Protein AF-A0A7C7VLJ1-F1 (afdb_monomer_lite)

Structure (mmCIF, N/CA/C/O backbone):
data_AF-A0A7C7VLJ1-F1
#
_entry.id   AF-A0A7C7VLJ1-F1
#
loop_
_atom_site.group_PDB
_atom_site.id
_atom_site.type_symbol
_atom_site.label_atom_id
_atom_site.label_alt_id
_atom_site.label_comp_id
_atom_site.label_asym_id
_atom_site.label_entity_id
_atom_site.label_seq_id
_atom_site.pdbx_PDB_ins_code
_atom_site.Cartn_x
_atom_site.Cartn_y
_atom_site.Cartn_z
_atom_site.occupancy
_atom_site.B_iso_or_equiv
_atom_site.auth_seq_id
_atom_site.auth_comp_id
_atom_site.auth_asym_id
_atom_site.auth_atom_id
_atom_site.pdbx_PDB_model_num
ATOM 1 N N . MET A 1 1 ? 21.211 24.727 -6.858 1.00 41.69 1 MET A N 1
ATOM 2 C CA . MET A 1 1 ? 19.783 24.327 -6.861 1.00 41.69 1 MET A CA 1
ATOM 3 C C . MET A 1 1 ? 19.122 24.573 -8.223 1.00 41.69 1 MET A C 1
ATOM 5 O O . MET A 1 1 ? 18.268 23.792 -8.615 1.00 41.69 1 MET A O 1
ATOM 9 N N . GLU A 1 2 ? 19.572 25.568 -8.998 1.00 33.62 2 GLU A N 1
ATOM 10 C CA . GLU A 1 2 ? 19.070 25.845 -10.360 1.00 33.62 2 GLU A CA 1
ATOM 11 C C . GLU A 1 2 ? 19.390 24.748 -11.393 1.00 33.62 2 GLU A C 1
ATOM 13 O O . GLU A 1 2 ? 18.595 24.489 -12.294 1.00 33.62 2 GLU A O 1
ATOM 18 N N . THR A 1 3 ? 20.499 24.024 -11.225 1.00 45.28 3 THR A N 1
ATOM 19 C CA . THR A 1 3 ? 20.935 22.960 -12.147 1.00 45.28 3 THR A CA 1
ATOM 20 C C . THR A 1 3 ? 20.012 21.737 -12.160 1.00 45.28 3 THR A C 1
ATOM 22 O O . THR A 1 3 ? 19.962 21.022 -13.150 1.00 45.28 3 THR A O 1
ATOM 25 N N . PHE A 1 4 ? 19.254 21.490 -11.085 1.00 41.91 4 PHE A N 1
ATOM 26 C CA . PHE A 1 4 ? 18.314 20.362 -11.017 1.00 41.91 4 PHE A CA 1
ATOM 27 C C . PHE A 1 4 ? 16.993 20.672 -11.742 1.00 41.91 4 PHE A C 1
ATOM 29 O O . PHE A 1 4 ? 16.343 19.782 -12.287 1.00 41.91 4 PHE A O 1
ATOM 36 N N . LEU A 1 5 ? 16.610 21.954 -11.797 1.00 43.00 5 LEU A N 1
ATOM 37 C CA . LEU A 1 5 ? 15.400 22.418 -12.480 1.00 43.00 5 LEU A CA 1
ATOM 38 C C . LEU A 1 5 ? 15.600 22.567 -13.995 1.00 43.00 5 LEU A C 1
ATOM 40 O O . LEU A 1 5 ? 14.628 22.466 -14.743 1.00 43.00 5 LEU A O 1
ATOM 44 N N . SER A 1 6 ? 16.840 22.741 -14.471 1.00 41.25 6 SER A N 1
ATOM 45 C CA . SER A 1 6 ? 17.138 22.796 -15.910 1.00 41.25 6 SER A CA 1
ATOM 46 C C . SER A 1 6 ? 17.029 21.432 -16.606 1.00 41.25 6 SER A C 1
ATOM 48 O O . SER A 1 6 ? 16.740 21.384 -17.801 1.00 41.25 6 SER A O 1
ATOM 50 N N . ILE A 1 7 ? 17.149 20.322 -15.864 1.00 48.00 7 ILE A N 1
ATOM 51 C CA . ILE A 1 7 ? 17.022 18.954 -16.398 1.00 48.00 7 ILE A CA 1
ATOM 52 C C . ILE A 1 7 ? 15.577 18.655 -16.833 1.00 48.00 7 ILE A C 1
ATOM 54 O O . ILE A 1 7 ? 15.366 17.977 -17.835 1.00 48.00 7 ILE A O 1
ATOM 58 N N . LYS A 1 8 ? 14.568 19.246 -16.175 1.00 47.78 8 LYS A N 1
ATOM 59 C CA . LYS A 1 8 ? 13.147 19.054 -16.533 1.00 47.78 8 LYS A CA 1
ATOM 60 C C . LYS A 1 8 ? 12.780 19.555 -17.937 1.00 47.78 8 LYS A C 1
ATOM 62 O O . LYS A 1 8 ? 11.769 19.123 -18.482 1.00 47.78 8 LYS A O 1
ATOM 67 N N . LYS A 1 9 ? 13.569 20.461 -18.530 1.00 44.12 9 LYS A N 1
ATOM 68 C CA . LYS A 1 9 ? 13.315 21.027 -19.870 1.00 44.12 9 LYS A CA 1
ATOM 69 C C . LYS A 1 9 ? 14.081 20.331 -20.997 1.00 44.12 9 LYS A C 1
ATOM 71 O O . LYS A 1 9 ? 13.794 20.588 -22.168 1.00 44.12 9 LYS A O 1
ATOM 76 N N . VAL A 1 10 ? 15.021 19.440 -20.683 1.00 48.09 10 VAL A N 1
ATOM 77 C CA . VAL A 1 10 ? 15.773 18.691 -21.694 1.00 48.09 10 VAL A CA 1
ATOM 78 C C . VAL A 1 10 ? 14.951 17.473 -22.104 1.00 48.09 10 VAL A C 1
ATOM 80 O O . VAL A 1 10 ? 15.049 16.405 -21.517 1.00 48.09 10 VAL A O 1
ATOM 83 N N . ARG A 1 11 ? 14.079 17.698 -23.094 1.00 45.56 11 ARG A N 1
ATOM 84 C CA . ARG A 1 11 ? 13.480 16.717 -24.014 1.00 45.56 11 ARG A CA 1
ATOM 85 C C . ARG A 1 11 ? 13.568 15.255 -23.550 1.00 45.56 11 ARG A C 1
ATOM 87 O O . ARG A 1 11 ? 14.519 14.538 -23.862 1.00 45.56 11 ARG A O 1
ATOM 94 N N . ILE A 1 12 ? 12.468 14.800 -22.957 1.00 49.94 12 ILE A N 1
ATOM 95 C CA . ILE A 1 12 ? 12.148 13.397 -22.639 1.00 49.94 12 ILE A CA 1
ATOM 96 C C . ILE A 1 12 ? 12.271 12.472 -23.880 1.00 49.94 12 ILE A C 1
ATOM 98 O O . ILE A 1 12 ? 12.413 11.263 -23.744 1.00 49.94 12 ILE A O 1
ATOM 102 N N . ASN A 1 13 ? 12.337 13.030 -25.095 1.00 46.62 13 ASN A N 1
ATOM 103 C CA . ASN A 1 13 ? 12.449 12.287 -26.357 1.00 46.62 13 ASN A CA 1
ATOM 104 C C . ASN A 1 13 ? 13.890 11.955 -26.807 1.00 46.62 13 ASN A C 1
ATOM 106 O O . ASN A 1 13 ? 14.066 11.459 -27.916 1.00 46.62 13 ASN A O 1
ATOM 110 N N . THR A 1 14 ? 14.919 12.240 -26.001 1.00 47.06 14 THR A N 1
ATOM 111 C CA . THR A 1 14 ? 16.340 12.072 -26.399 1.00 47.06 14 THR A CA 1
ATOM 112 C C . THR A 1 14 ? 17.180 11.261 -25.416 1.00 47.06 14 THR A C 1
ATOM 114 O O . THR A 1 14 ? 18.405 11.287 -25.480 1.00 47.06 14 THR A O 1
ATOM 117 N N . PHE A 1 15 ? 16.550 10.533 -24.499 1.00 47.44 15 PHE A N 1
ATOM 118 C CA . PHE A 1 15 ? 17.284 9.635 -23.616 1.00 47.44 15 PHE A CA 1
ATOM 119 C C . PHE A 1 15 ? 17.466 8.268 -24.291 1.00 47.44 15 PHE A C 1
ATOM 121 O O . PHE A 1 15 ? 16.488 7.724 -24.813 1.00 47.44 15 PHE A O 1
ATOM 128 N N . PRO A 1 16 ? 18.686 7.695 -24.300 1.00 58.69 16 PRO A N 1
ATOM 129 C CA . PRO A 1 16 ? 18.899 6.311 -24.711 1.00 58.69 16 PRO A CA 1
ATOM 130 C C . PRO A 1 16 ? 17.903 5.389 -23.995 1.00 58.69 16 PRO A C 1
ATOM 132 O O . PRO A 1 16 ? 17.582 5.616 -22.826 1.00 58.69 16 PRO A O 1
ATOM 135 N N . LYS A 1 17 ? 17.411 4.345 -24.676 1.00 60.59 17 LYS A N 1
ATOM 136 C CA . LYS A 1 17 ? 16.424 3.382 -24.137 1.00 60.59 17 LYS A CA 1
ATOM 137 C C . LYS A 1 17 ? 16.824 2.841 -22.749 1.00 60.59 17 LYS A C 1
ATOM 139 O O . LYS A 1 17 ? 15.969 2.608 -21.891 1.00 60.59 17 LYS A O 1
ATOM 144 N N . ASP A 1 18 ? 18.127 2.742 -22.510 1.00 64.94 18 ASP A N 1
ATOM 145 C CA . ASP A 1 18 ? 18.731 2.300 -21.254 1.00 64.94 18 ASP A CA 1
ATOM 146 C C . ASP A 1 18 ? 18.503 3.289 -20.100 1.00 64.94 18 ASP A C 1
ATOM 148 O O . ASP A 1 18 ? 18.215 2.876 -18.979 1.00 64.94 18 ASP A O 1
ATOM 152 N N . THR A 1 19 ? 18.531 4.601 -20.359 1.00 72.00 19 THR A N 1
ATOM 153 C CA . THR A 1 19 ? 18.293 5.627 -19.332 1.00 72.00 19 THR A CA 1
ATOM 154 C C . THR A 1 19 ? 16.834 5.653 -18.883 1.00 72.00 19 THR A C 1
ATOM 156 O O . THR A 1 19 ? 16.571 5.760 -17.689 1.00 72.00 19 THR A O 1
ATOM 159 N N . ARG A 1 20 ? 15.871 5.496 -19.804 1.00 71.12 20 ARG A N 1
ATOM 160 C CA . ARG A 1 20 ? 14.442 5.408 -19.445 1.00 71.12 20 ARG A CA 1
ATOM 161 C C . ARG A 1 20 ? 14.156 4.170 -18.594 1.00 71.12 20 ARG A C 1
ATOM 163 O O . ARG A 1 20 ? 13.438 4.254 -17.605 1.00 71.12 20 ARG A O 1
ATOM 170 N N . THR A 1 21 ? 14.767 3.043 -18.952 1.00 74.88 21 THR A N 1
ATOM 171 C CA . THR A 1 21 ? 14.663 1.796 -18.182 1.00 74.88 21 THR A CA 1
ATOM 172 C C . THR A 1 21 ? 15.232 1.962 -16.772 1.00 74.88 21 THR A C 1
ATOM 174 O O . THR A 1 21 ? 14.637 1.474 -15.813 1.00 74.88 21 THR A O 1
ATOM 177 N N . TYR A 1 22 ? 16.355 2.672 -16.639 1.00 78.81 22 TYR A N 1
ATOM 178 C CA . TYR A 1 22 ? 16.972 2.963 -15.348 1.00 78.81 22 TYR A CA 1
ATOM 179 C C . TYR A 1 22 ? 16.113 3.896 -14.481 1.00 78.81 22 TYR A C 1
ATOM 181 O O . TYR A 1 22 ? 15.928 3.619 -13.301 1.00 78.81 22 TYR A O 1
ATOM 189 N N . ILE A 1 23 ? 15.531 4.951 -15.064 1.00 82.94 23 ILE A N 1
ATOM 190 C CA . ILE A 1 23 ? 14.620 5.868 -14.355 1.00 82.94 23 ILE A CA 1
ATOM 191 C C . ILE A 1 23 ? 13.433 5.103 -13.762 1.00 82.94 23 ILE A C 1
ATOM 193 O O . ILE A 1 23 ? 13.172 5.235 -12.571 1.00 82.94 23 ILE A O 1
ATOM 197 N N . VAL A 1 24 ? 12.775 4.252 -14.555 1.00 83.38 24 VAL A N 1
ATOM 198 C CA . VAL A 1 24 ? 11.626 3.463 -14.079 1.00 83.38 24 VAL A CA 1
ATOM 199 C C . VAL A 1 24 ? 12.018 2.481 -12.975 1.00 83.38 24 VAL A C 1
ATOM 201 O O . VAL A 1 24 ? 11.248 2.260 -12.047 1.00 83.38 24 VAL A O 1
ATOM 204 N N . GLU A 1 25 ? 13.230 1.922 -13.008 1.00 83.50 25 GLU A N 1
ATOM 205 C CA . GLU A 1 25 ? 13.725 1.109 -11.892 1.00 83.50 25 GLU A CA 1
ATOM 206 C C . GLU A 1 25 ? 13.965 1.933 -10.624 1.00 83.50 25 GLU A C 1
ATOM 208 O O . GLU A 1 25 ? 13.593 1.497 -9.537 1.00 83.50 25 GLU A O 1
ATOM 213 N N . CYS A 1 26 ? 14.532 3.135 -10.733 1.00 88.06 26 CYS A N 1
ATOM 214 C CA . CYS A 1 26 ? 14.671 4.033 -9.586 1.00 88.06 26 CYS A CA 1
ATOM 215 C C . CYS A 1 26 ? 13.307 4.432 -9.003 1.00 88.06 26 CYS A C 1
ATOM 217 O O . CYS A 1 26 ? 13.141 4.432 -7.783 1.00 88.06 26 CYS A O 1
ATOM 219 N N . GLU A 1 27 ? 12.330 4.736 -9.860 1.00 87.62 27 GLU A N 1
ATOM 220 C CA . GLU A 1 27 ? 10.952 5.031 -9.457 1.00 87.62 27 GLU A CA 1
ATOM 221 C C . GLU A 1 27 ? 10.318 3.830 -8.749 1.00 87.62 27 GLU A C 1
ATOM 223 O O . GLU A 1 27 ? 9.745 4.002 -7.674 1.00 87.62 27 GLU A O 1
ATOM 228 N N . ARG A 1 28 ? 10.514 2.614 -9.276 1.00 87.81 28 ARG A N 1
ATOM 229 C CA . ARG A 1 28 ? 10.081 1.362 -8.642 1.00 87.81 28 ARG A CA 1
ATOM 230 C C . ARG A 1 28 ? 10.651 1.216 -7.234 1.00 87.81 28 ARG A C 1
ATOM 232 O O . ARG A 1 28 ? 9.896 1.020 -6.289 1.00 87.81 28 ARG A O 1
ATOM 239 N N . TYR A 1 29 ? 11.967 1.360 -7.067 1.00 88.81 29 TYR A N 1
ATOM 240 C CA . TYR A 1 29 ? 12.594 1.269 -5.744 1.00 88.81 29 TYR A CA 1
ATOM 241 C C . TYR A 1 29 ? 12.071 2.335 -4.774 1.00 88.81 29 TYR A C 1
ATOM 243 O O . TYR A 1 29 ? 11.834 2.036 -3.604 1.00 88.81 29 TYR A O 1
ATOM 251 N N . SER A 1 30 ? 11.861 3.565 -5.251 1.00 91.31 30 SER A N 1
ATOM 252 C CA . SER A 1 30 ? 11.311 4.645 -4.430 1.00 91.31 30 SER A CA 1
ATOM 253 C C . SER A 1 30 ? 9.867 4.368 -4.003 1.00 91.31 30 SER A C 1
ATOM 255 O O . SER A 1 30 ? 9.520 4.612 -2.847 1.00 91.31 30 SER A O 1
ATOM 257 N N . ALA A 1 31 ? 9.031 3.868 -4.914 1.00 92.31 31 ALA A N 1
ATOM 258 C CA . ALA A 1 31 ? 7.644 3.506 -4.640 1.00 92.31 31 ALA A CA 1
ATOM 259 C C . ALA A 1 31 ? 7.565 2.338 -3.650 1.00 92.31 31 ALA A C 1
ATOM 261 O O . ALA A 1 31 ? 6.905 2.460 -2.623 1.00 92.31 31 ALA A O 1
ATOM 262 N N . THR A 1 32 ? 8.352 1.280 -3.874 1.00 91.94 32 THR A N 1
ATOM 263 C CA . THR A 1 32 ? 8.445 0.138 -2.954 1.00 91.94 32 THR A CA 1
ATOM 264 C C . THR A 1 32 ? 8.857 0.584 -1.547 1.00 91.94 32 THR A C 1
ATOM 266 O O . THR A 1 32 ? 8.249 0.173 -0.563 1.00 91.94 32 THR A O 1
ATOM 269 N N . LEU A 1 33 ? 9.855 1.468 -1.414 1.00 94.25 33 LEU A N 1
ATOM 270 C CA . LEU A 1 33 ? 10.241 1.997 -0.103 1.00 94.25 33 LEU A CA 1
ATOM 271 C C . LEU A 1 33 ? 9.091 2.767 0.565 1.00 94.25 33 LEU A C 1
ATOM 273 O O . LEU A 1 33 ? 8.861 2.605 1.763 1.00 94.25 33 LEU A O 1
ATOM 277 N N . LYS A 1 34 ? 8.363 3.591 -0.198 1.00 95.06 34 LYS A N 1
ATOM 278 C CA . LYS A 1 34 ? 7.220 4.351 0.320 1.00 95.06 34 LYS A CA 1
ATOM 279 C C . LYS A 1 34 ? 6.087 3.424 0.783 1.00 95.06 34 LYS A C 1
ATOM 281 O O . LYS A 1 34 ? 5.539 3.648 1.858 1.00 95.06 34 LYS A O 1
ATOM 286 N N . GLU A 1 35 ? 5.795 2.362 0.037 1.00 95.12 35 GLU A N 1
ATOM 287 C CA . GLU A 1 35 ? 4.820 1.328 0.420 1.00 95.12 35 GLU A CA 1
ATOM 288 C C . GLU A 1 35 ? 5.190 0.643 1.739 1.00 95.12 35 GLU A C 1
ATOM 290 O O . GLU A 1 35 ? 4.333 0.467 2.608 1.00 95.12 35 GLU A O 1
ATOM 295 N N . TYR A 1 36 ? 6.469 0.301 1.936 1.00 94.50 36 TYR A N 1
ATOM 296 C CA . TYR A 1 36 ? 6.932 -0.264 3.206 1.00 94.50 36 TYR A CA 1
ATOM 297 C C . TYR A 1 36 ? 6.723 0.706 4.371 1.00 94.50 36 TYR A C 1
ATOM 299 O O . TYR A 1 36 ? 6.241 0.290 5.424 1.00 94.50 36 TYR A O 1
ATOM 307 N N . LEU A 1 37 ? 7.045 1.991 4.194 1.00 97.25 37 LEU A N 1
ATOM 308 C CA . LEU A 1 37 ? 6.844 3.005 5.235 1.00 97.25 37 LEU A CA 1
ATOM 309 C C . LEU A 1 37 ? 5.364 3.147 5.614 1.00 97.25 37 LEU A C 1
ATOM 311 O O . LEU A 1 37 ? 5.042 3.142 6.799 1.00 97.25 37 LEU A O 1
ATOM 315 N N . LEU A 1 38 ? 4.473 3.196 4.623 1.00 96.88 38 LEU A N 1
ATOM 316 C CA . LEU A 1 38 ? 3.025 3.256 4.843 1.00 96.88 38 LEU A CA 1
ATOM 317 C C . LEU A 1 38 ? 2.492 1.987 5.521 1.00 96.88 38 LEU A C 1
ATOM 319 O O . LEU A 1 38 ? 1.645 2.060 6.409 1.00 96.88 38 LEU A O 1
ATOM 323 N N . THR A 1 39 ? 3.035 0.820 5.169 1.00 95.56 39 THR A N 1
ATOM 324 C CA . THR A 1 39 ? 2.689 -0.448 5.8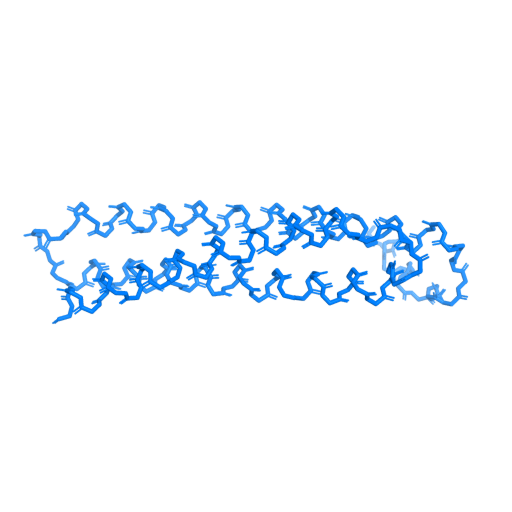2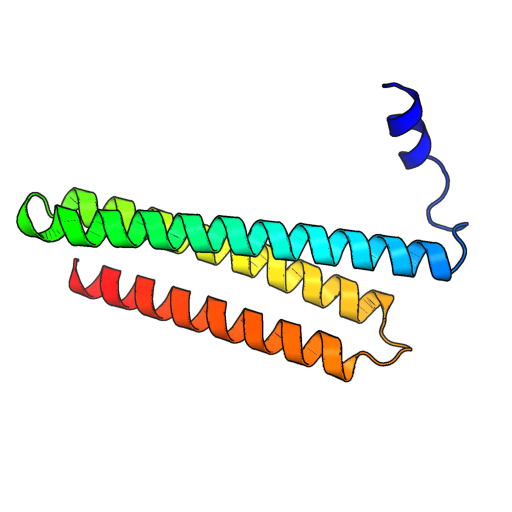8 1.00 95.56 39 THR A CA 1
ATOM 325 C C . THR A 1 39 ? 3.117 -0.444 7.298 1.00 95.56 39 THR A C 1
ATOM 327 O O . THR A 1 39 ? 2.346 -0.853 8.166 1.00 95.56 39 THR A O 1
ATOM 330 N N . PHE A 1 40 ? 4.320 0.049 7.611 1.00 96.00 40 PHE A N 1
ATOM 331 C CA . PHE A 1 40 ? 4.770 0.197 8.997 1.00 96.00 40 PHE A CA 1
ATOM 332 C C . PHE A 1 40 ? 3.918 1.194 9.780 1.00 96.00 40 PHE A C 1
ATOM 334 O O . PHE A 1 40 ? 3.565 0.917 10.926 1.00 96.00 40 PHE A O 1
ATOM 341 N N . GLU A 1 41 ? 3.547 2.318 9.167 1.00 95.75 41 GLU A N 1
ATOM 342 C CA . GLU A 1 41 ? 2.627 3.273 9.777 1.00 95.75 41 GLU A CA 1
ATOM 343 C C . GLU A 1 41 ? 1.279 2.613 10.088 1.00 95.75 41 GLU A C 1
ATOM 345 O O . GLU A 1 41 ? 0.786 2.721 11.211 1.00 95.75 41 GLU A O 1
ATOM 350 N N . ALA A 1 42 ? 0.711 1.860 9.143 1.00 95.69 42 ALA A N 1
ATOM 351 C CA . ALA A 1 42 ? -0.541 1.145 9.355 1.00 95.69 42 ALA A CA 1
ATOM 352 C C . ALA A 1 42 ? -0.455 0.141 10.515 1.00 95.69 42 ALA A C 1
ATOM 354 O O . ALA A 1 42 ? -1.364 0.092 11.347 1.00 95.69 42 ALA A O 1
ATOM 355 N N . LEU A 1 43 ? 0.644 -0.614 10.618 1.00 93.94 43 LEU A N 1
ATOM 356 C CA . LEU A 1 43 ? 0.893 -1.536 11.731 1.00 93.94 43 LEU A CA 1
ATOM 357 C C . LEU A 1 43 ? 0.992 -0.804 13.073 1.00 93.94 43 LEU A C 1
ATOM 359 O O . LEU A 1 43 ? 0.391 -1.237 14.056 1.00 93.94 43 LEU A O 1
ATOM 363 N N . GLU A 1 44 ? 1.701 0.323 13.118 1.00 94.69 44 GLU A N 1
ATOM 364 C CA . GLU A 1 44 ? 1.806 1.151 14.320 1.00 94.69 44 GLU A CA 1
ATOM 365 C C . GLU A 1 44 ? 0.425 1.674 14.746 1.00 94.69 44 GLU A C 1
ATOM 367 O O . GLU A 1 44 ? 0.052 1.601 15.921 1.00 94.69 44 GLU A O 1
ATOM 372 N N . LYS A 1 45 ? -0.378 2.182 13.801 1.00 93.25 45 LYS A N 1
ATOM 373 C CA . LYS A 1 45 ? -1.737 2.663 14.094 1.00 93.25 45 LYS A CA 1
ATOM 374 C C . LYS A 1 45 ? -2.653 1.523 14.532 1.00 93.25 45 LYS A C 1
ATOM 376 O O . LYS A 1 45 ? -3.438 1.705 15.460 1.00 93.25 45 LYS A O 1
ATOM 381 N N . TYR A 1 46 ? -2.528 0.348 13.927 1.00 92.12 46 TYR A N 1
ATOM 382 C CA . TYR A 1 46 ? -3.282 -0.833 14.328 1.00 92.12 46 TYR A CA 1
ATOM 383 C C . TYR A 1 46 ? -2.933 -1.288 15.753 1.00 92.12 46 TYR A C 1
ATOM 385 O O . TYR A 1 46 ? -3.839 -1.472 16.565 1.00 92.12 46 TYR A O 1
ATOM 393 N N . GLY A 1 47 ? -1.645 -1.378 16.102 1.00 88.81 47 GLY A N 1
ATOM 394 C CA . GLY A 1 47 ? -1.207 -1.701 17.467 1.00 88.81 47 GLY A CA 1
ATOM 395 C C . GLY A 1 47 ? -1.754 -0.704 18.495 1.00 88.81 47 GLY A C 1
ATOM 396 O O . GLY A 1 47 ? -2.369 -1.091 19.487 1.00 88.81 47 GLY A O 1
ATOM 397 N N . ASN A 1 48 ? -1.676 0.592 18.179 1.00 87.50 48 ASN A N 1
ATOM 398 C CA . ASN A 1 48 ? -2.289 1.656 18.980 1.00 87.50 48 ASN A CA 1
ATOM 399 C C . ASN A 1 48 ? -3.813 1.505 19.146 1.00 87.50 48 ASN A C 1
ATOM 401 O O . ASN A 1 48 ? -4.371 1.968 20.144 1.00 87.50 48 ASN A O 1
ATOM 405 N N . ALA A 1 49 ? -4.510 0.943 18.154 1.00 87.31 49 ALA A N 1
ATOM 406 C CA . ALA A 1 49 ? -5.944 0.683 18.239 1.00 87.31 49 ALA A CA 1
ATOM 407 C C . ALA A 1 49 ? -6.251 -0.474 19.199 1.00 87.31 49 ALA A C 1
ATOM 409 O O . ALA A 1 49 ? -7.212 -0.382 19.962 1.00 87.31 49 ALA A O 1
ATOM 410 N N . GLN A 1 50 ? -5.426 -1.525 19.187 1.00 86.38 50 GLN A N 1
ATOM 411 C CA . GLN A 1 50 ? -5.582 -2.684 20.065 1.00 86.38 50 GLN A CA 1
ATOM 412 C C . GLN A 1 50 ? -5.366 -2.321 21.540 1.00 86.38 50 GLN A C 1
ATOM 414 O O . GLN A 1 50 ? -6.189 -2.675 22.378 1.00 86.38 50 GLN A O 1
ATOM 419 N N . GLU A 1 51 ? -4.329 -1.543 21.860 1.00 84.81 51 GLU A N 1
ATOM 420 C CA . GLU A 1 51 ? -4.025 -1.137 23.245 1.00 84.81 51 GLU A CA 1
ATOM 421 C C . GLU A 1 51 ? -5.122 -0.272 23.886 1.00 84.81 51 GLU A C 1
ATOM 423 O O . GLU A 1 51 ? -5.298 -0.266 25.103 1.00 84.81 51 GLU A O 1
ATOM 428 N N . LYS A 1 52 ? -5.868 0.484 23.074 1.00 76.69 52 LYS A N 1
ATOM 429 C CA . LYS A 1 52 ? -6.867 1.456 23.548 1.00 76.69 52 LYS A CA 1
ATOM 430 C C . LYS A 1 52 ? -8.292 0.904 23.553 1.00 76.69 52 LYS A C 1
ATOM 432 O O . LYS A 1 52 ? -9.209 1.628 23.938 1.00 76.69 52 LYS A O 1
ATOM 437 N N . GLN A 1 53 ? -8.481 -0.355 23.145 1.00 70.88 53 GLN A N 1
ATOM 438 C CA . GLN A 1 53 ? -9.798 -0.956 22.923 1.00 70.88 53 GLN A CA 1
ATOM 439 C C . GLN A 1 53 ? -10.657 -1.034 24.196 1.00 70.88 53 GLN A C 1
ATOM 441 O O . GLN A 1 53 ? -11.875 -0.891 24.113 1.00 70.88 53 GLN A O 1
ATOM 446 N N . GLU A 1 54 ? -10.038 -1.195 25.368 1.00 67.19 54 GLU A N 1
ATOM 447 C CA . GLU A 1 54 ? -10.7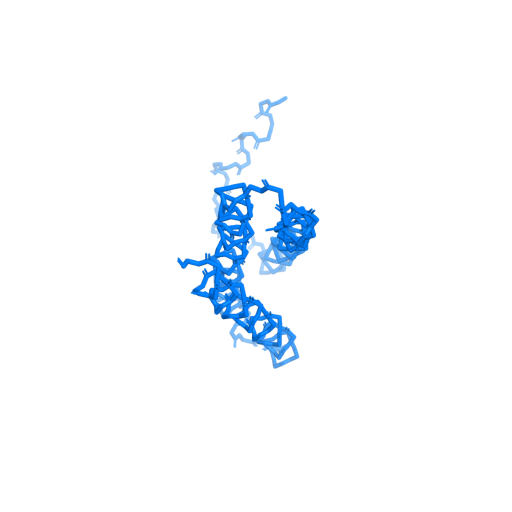47 -1.322 26.652 1.00 67.19 54 GLU A CA 1
ATOM 448 C C . GLU A 1 54 ? -11.012 0.018 27.360 1.00 67.19 54 GLU A C 1
ATOM 450 O O . GLU A 1 54 ? -11.792 0.072 28.307 1.00 67.19 54 GLU A O 1
ATOM 455 N N . ILE A 1 55 ? -10.382 1.109 26.908 1.00 68.81 55 ILE A N 1
ATOM 456 C CA . ILE A 1 55 ? -10.376 2.393 27.629 1.00 68.81 55 ILE A CA 1
ATOM 457 C C . ILE A 1 55 ? -11.404 3.370 27.046 1.00 68.81 55 ILE A C 1
ATOM 459 O O . ILE A 1 55 ? -12.072 4.090 27.785 1.00 68.81 55 ILE A O 1
ATOM 463 N N . ASP A 1 56 ? -11.510 3.436 25.718 1.00 73.81 56 ASP A N 1
ATOM 464 C CA . ASP A 1 56 ? -12.288 4.457 25.011 1.00 73.81 56 ASP A CA 1
ATOM 465 C C . ASP A 1 56 ? -12.551 3.980 23.583 1.00 73.81 56 ASP A C 1
ATOM 467 O O . ASP A 1 56 ? -11.602 3.841 22.820 1.00 73.81 56 ASP A O 1
ATOM 471 N N . LYS A 1 57 ? -13.809 3.732 23.201 1.00 71.19 57 LYS A N 1
ATOM 472 C CA . LYS A 1 57 ? -14.152 3.182 21.875 1.00 71.19 57 LYS A CA 1
ATOM 473 C C . LYS A 1 57 ? -13.841 4.126 20.707 1.00 71.19 57 LYS A C 1
ATOM 475 O O . LYS A 1 57 ? -13.666 3.662 19.581 1.00 71.19 57 LYS A O 1
ATOM 480 N N . GLU A 1 58 ? -13.737 5.432 20.942 1.00 78.38 58 GLU A N 1
ATOM 481 C CA . GLU A 1 58 ? -13.570 6.420 19.869 1.00 78.38 58 GLU A CA 1
ATOM 482 C C . GLU A 1 58 ? -12.117 6.469 19.352 1.00 78.38 58 GLU A C 1
ATOM 484 O O . GLU A 1 58 ? -11.852 6.663 18.160 1.00 78.38 58 GLU A O 1
ATOM 489 N N . LYS A 1 59 ? -11.146 6.208 20.236 1.00 82.50 59 LYS A N 1
ATOM 490 C CA . LYS A 1 59 ? -9.709 6.218 19.909 1.00 82.50 59 LYS A CA 1
ATOM 491 C C . LYS A 1 59 ? -9.263 5.057 19.003 1.00 82.50 59 LYS A C 1
ATOM 493 O O . LYS A 1 59 ? -8.561 5.340 18.030 1.00 82.50 59 LYS A O 1
ATOM 498 N N . PRO A 1 60 ? -9.651 3.790 19.245 1.00 86.12 60 PRO A N 1
ATOM 499 C CA . PRO A 1 60 ? -9.413 2.673 18.337 1.00 86.12 60 PRO A CA 1
ATOM 500 C C . PRO A 1 60 ? -9.963 2.938 16.944 1.00 86.12 60 PRO A C 1
ATOM 502 O O . PRO A 1 60 ? -9.280 2.664 15.963 1.00 86.12 60 PRO A O 1
ATOM 505 N N . LEU A 1 61 ? -11.153 3.535 16.846 1.00 89.75 61 LEU A N 1
ATOM 506 C CA . LEU A 1 61 ? -11.786 3.817 15.562 1.00 89.75 61 LEU A CA 1
ATOM 507 C C . LEU A 1 61 ? -10.985 4.837 14.743 1.00 89.75 61 LEU A C 1
ATOM 509 O O . LEU A 1 61 ? -10.754 4.638 13.549 1.00 89.75 61 LEU A O 1
ATOM 513 N N . LYS A 1 62 ? -10.496 5.902 15.391 1.00 91.50 62 LYS A N 1
ATOM 514 C CA . LYS A 1 62 ? -9.597 6.876 14.760 1.00 91.50 62 LYS A CA 1
ATOM 515 C C . LYS A 1 62 ? -8.290 6.226 14.302 1.00 91.50 62 LYS A C 1
ATOM 517 O O . LYS A 1 62 ? -7.865 6.463 13.175 1.00 91.50 62 LYS A O 1
ATOM 522 N N . SER A 1 63 ? -7.671 5.405 15.146 1.00 92.56 63 SER A N 1
ATOM 523 C CA . SER A 1 63 ? -6.434 4.698 14.802 1.00 92.56 63 SER A CA 1
ATOM 524 C C . SER A 1 63 ? -6.629 3.724 13.634 1.00 92.56 63 SER A C 1
ATOM 526 O O . SER A 1 63 ? -5.817 3.711 12.714 1.00 92.56 63 SER A O 1
ATOM 528 N N . LEU A 1 64 ? -7.735 2.974 13.608 1.00 93.50 64 LEU A N 1
ATOM 529 C CA . LEU A 1 64 ? -8.082 2.086 12.494 1.00 93.50 64 LEU A CA 1
ATOM 530 C C . LEU A 1 64 ? -8.320 2.860 11.195 1.00 93.50 64 LEU A C 1
ATOM 532 O O . LEU A 1 64 ? -7.860 2.427 10.146 1.00 93.50 64 LEU A O 1
ATOM 536 N N . ASN A 1 65 ? -8.978 4.022 11.249 1.00 94.94 65 ASN A N 1
ATOM 537 C CA . ASN A 1 65 ? -9.145 4.876 10.069 1.00 94.94 65 ASN A CA 1
ATOM 538 C C . ASN A 1 65 ? -7.803 5.343 9.497 1.00 94.94 65 ASN A C 1
ATOM 540 O O . ASN A 1 65 ? -7.635 5.345 8.282 1.00 94.94 65 ASN A O 1
ATOM 544 N N . LEU A 1 66 ? -6.850 5.715 10.357 1.00 95.88 66 LEU A N 1
ATOM 545 C CA . LEU A 1 66 ? -5.508 6.104 9.919 1.00 95.88 66 LEU A CA 1
ATOM 546 C C . LEU A 1 66 ? -4.739 4.917 9.324 1.00 95.88 66 LEU A C 1
ATOM 548 O O . LEU A 1 66 ? -4.082 5.081 8.302 1.00 95.88 66 LEU A O 1
ATOM 552 N N . ALA A 1 67 ? -4.861 3.724 9.916 1.00 96.31 67 ALA A N 1
ATOM 553 C CA . ALA A 1 67 ? -4.260 2.509 9.364 1.00 96.31 67 ALA A CA 1
ATOM 554 C C . ALA A 1 67 ? -4.821 2.175 7.972 1.00 96.31 67 ALA A C 1
ATOM 556 O O . ALA A 1 67 ? -4.061 1.898 7.051 1.00 96.31 67 ALA A O 1
ATOM 557 N N . ILE A 1 68 ? -6.148 2.243 7.816 1.00 97.44 68 ILE A N 1
ATOM 558 C CA . ILE A 1 68 ? -6.841 2.026 6.538 1.00 97.44 68 ILE A CA 1
ATOM 559 C C . ILE A 1 68 ? -6.350 3.026 5.491 1.00 97.44 68 ILE A C 1
ATOM 561 O O . ILE A 1 68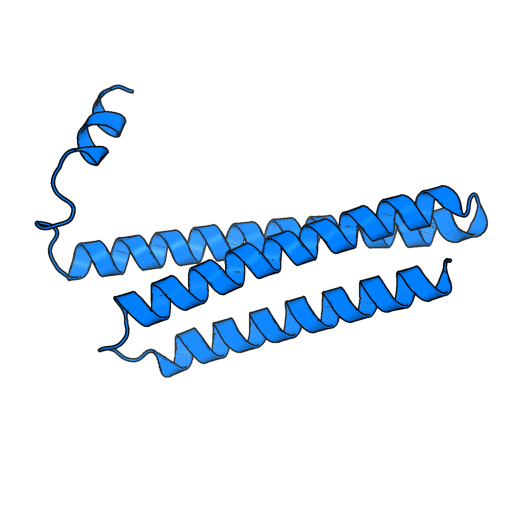 ? -5.965 2.611 4.404 1.00 97.44 68 ILE A O 1
ATOM 565 N N . PHE A 1 69 ? -6.305 4.314 5.839 1.00 97.88 69 PHE A N 1
ATOM 566 C CA . PHE A 1 69 ? -5.856 5.366 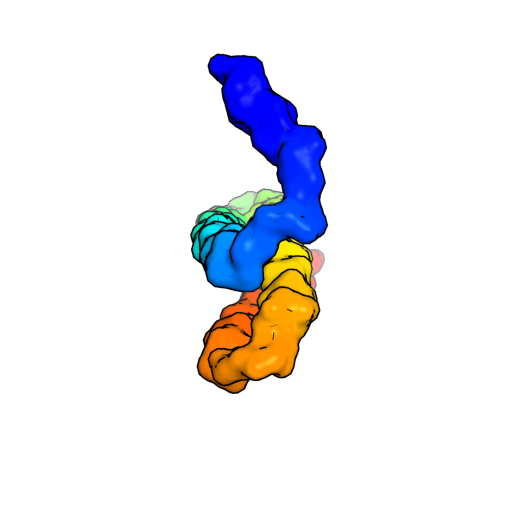4.929 1.00 97.88 69 PHE A CA 1
ATOM 567 C C . PHE A 1 69 ? -4.418 5.138 4.440 1.00 97.88 69 PHE A C 1
ATOM 569 O O . PHE A 1 69 ? -4.152 5.267 3.250 1.00 97.88 69 PHE A O 1
ATOM 576 N N . ALA A 1 70 ? -3.503 4.741 5.330 1.00 97.69 70 ALA A N 1
ATOM 577 C CA . ALA A 1 70 ? -2.119 4.458 4.952 1.00 97.69 70 ALA A CA 1
ATOM 578 C C . ALA A 1 70 ? -2.008 3.283 3.959 1.00 97.69 70 ALA A C 1
ATOM 580 O O . ALA A 1 70 ? -1.223 3.347 3.014 1.00 97.69 70 ALA A O 1
ATOM 581 N N . ILE A 1 71 ? -2.812 2.226 4.132 1.00 98.12 71 ILE A N 1
ATOM 582 C CA . ILE A 1 71 ? -2.832 1.093 3.191 1.00 98.12 71 ILE A CA 1
ATOM 583 C C . ILE A 1 71 ? -3.508 1.458 1.864 1.00 98.12 71 ILE A C 1
ATOM 585 O O . ILE A 1 71 ? -3.056 1.000 0.817 1.00 98.12 71 ILE A O 1
ATOM 589 N N . GLU A 1 72 ? -4.546 2.296 1.879 1.00 98.12 72 GLU A N 1
ATOM 590 C CA . GLU A 1 72 ? -5.156 2.830 0.652 1.00 98.12 72 GLU A CA 1
ATOM 591 C C . GLU A 1 72 ? -4.145 3.674 -0.141 1.00 98.12 72 GLU A C 1
ATOM 593 O O . GLU A 1 72 ? -3.973 3.444 -1.336 1.00 98.12 72 GLU A O 1
ATOM 598 N N . GLU A 1 73 ? -3.376 4.548 0.520 1.00 97.88 73 GLU A N 1
ATOM 599 C CA . GLU A 1 73 ? -2.300 5.297 -0.145 1.00 97.88 73 GLU A CA 1
ATOM 600 C C . GLU A 1 73 ? -1.211 4.362 -0.704 1.00 97.88 73 GLU A C 1
ATOM 602 O O . GLU A 1 73 ? -0.711 4.578 -1.811 1.00 97.88 73 GLU A O 1
ATOM 607 N N . ALA A 1 74 ? -0.846 3.305 0.031 1.00 97.38 74 ALA A N 1
ATOM 608 C CA . ALA A 1 74 ? 0.133 2.324 -0.436 1.00 97.38 74 ALA A CA 1
ATOM 609 C C . ALA A 1 74 ? -0.351 1.596 -1.699 1.00 97.38 74 ALA A C 1
ATOM 611 O O . ALA A 1 74 ? 0.433 1.403 -2.626 1.00 97.38 74 ALA A O 1
ATOM 612 N N . LEU A 1 75 ? -1.637 1.235 -1.761 1.00 97.25 75 LEU A N 1
ATOM 613 C CA . LEU A 1 75 ? -2.244 0.620 -2.942 1.00 97.25 75 LEU A CA 1
ATOM 614 C C . LEU A 1 75 ? -2.229 1.557 -4.150 1.00 97.25 75 LEU A C 1
ATOM 616 O O . LEU A 1 75 ? -1.820 1.127 -5.225 1.00 97.25 75 LEU A O 1
ATOM 620 N N . ASP A 1 76 ? -2.591 2.829 -3.978 1.00 97.06 76 ASP A N 1
ATOM 621 C CA . ASP A 1 76 ? -2.588 3.806 -5.074 1.00 97.06 76 ASP A CA 1
ATOM 622 C C . ASP A 1 76 ? -1.181 3.985 -5.677 1.00 97.06 76 ASP A C 1
ATOM 624 O O . ASP A 1 76 ? -1.001 4.034 -6.899 1.00 97.06 76 ASP A O 1
ATOM 628 N N . ILE A 1 77 ? -0.154 4.047 -4.820 1.00 95.56 77 ILE A N 1
ATOM 629 C CA . ILE A 1 77 ? 1.254 4.096 -5.247 1.00 95.56 77 ILE A CA 1
ATOM 630 C C . ILE A 1 77 ? 1.627 2.823 -6.009 1.00 95.56 77 ILE A C 1
ATOM 632 O O . ILE A 1 77 ? 2.247 2.904 -7.075 1.00 95.56 77 ILE A O 1
ATOM 636 N N . HIS A 1 78 ? 1.231 1.667 -5.479 1.00 95.12 78 HIS A N 1
ATOM 637 C CA . HIS A 1 78 ? 1.562 0.368 -6.043 1.00 95.12 78 HIS A CA 1
ATOM 638 C C . HIS A 1 78 ? 0.946 0.167 -7.429 1.00 95.12 78 HIS A C 1
ATOM 640 O O . HIS A 1 78 ? 1.631 -0.251 -8.365 1.00 95.12 78 HIS A O 1
ATOM 646 N N . GLU A 1 79 ? -0.329 0.516 -7.597 1.00 94.00 79 GLU A N 1
ATOM 647 C CA . GLU A 1 79 ? -1.030 0.400 -8.877 1.00 94.00 79 GLU A CA 1
ATOM 648 C C . GLU A 1 79 ? -0.430 1.342 -9.930 1.00 94.00 79 GLU A C 1
ATOM 650 O O . GLU A 1 79 ? -0.185 0.928 -11.064 1.00 94.00 79 GLU A O 1
ATOM 655 N N . SER A 1 80 ? -0.077 2.571 -9.542 1.00 92.69 80 SER A N 1
ATOM 656 C CA . SER A 1 80 ? 0.637 3.510 -10.417 1.00 92.69 80 SER A CA 1
ATOM 657 C C . SER A 1 80 ? 2.007 2.971 -10.862 1.00 92.69 80 SER A C 1
ATOM 659 O O . SER A 1 80 ? 2.374 3.051 -12.038 1.00 92.69 80 SER A O 1
ATOM 661 N N . MET A 1 81 ? 2.755 2.351 -9.943 1.00 91.75 81 MET A N 1
ATOM 662 C CA . MET A 1 81 ? 4.039 1.716 -10.248 1.00 91.75 81 MET A CA 1
ATOM 663 C C . MET A 1 81 ? 3.883 0.523 -11.204 1.00 91.75 81 MET A C 1
ATOM 665 O O . MET A 1 81 ? 4.672 0.400 -12.144 1.00 91.75 81 MET A O 1
ATOM 669 N N . MET A 1 82 ? 2.882 -0.340 -10.994 1.00 90.44 82 MET A N 1
ATOM 670 C CA . MET A 1 82 ? 2.601 -1.471 -11.887 1.00 90.44 82 MET A CA 1
ATOM 671 C C . MET A 1 82 ? 2.316 -0.994 -13.316 1.00 90.44 82 MET A C 1
ATOM 673 O O . MET A 1 82 ? 2.940 -1.496 -14.251 1.00 90.44 82 MET A O 1
ATOM 677 N N . LEU A 1 83 ? 1.467 0.027 -13.480 1.00 88.50 83 LEU A N 1
ATOM 678 C CA . LEU A 1 83 ? 1.146 0.608 -14.789 1.00 88.50 83 LEU A CA 1
ATOM 679 C C . LEU A 1 83 ? 2.396 1.152 -15.501 1.00 88.50 83 LEU A C 1
ATOM 681 O O . LEU A 1 83 ? 2.641 0.833 -16.664 1.00 88.50 83 LEU A O 1
ATOM 685 N N . ASN A 1 84 ? 3.245 1.909 -14.799 1.00 85.94 84 ASN A N 1
ATOM 686 C CA . ASN A 1 84 ? 4.471 2.471 -15.380 1.00 85.94 84 ASN A CA 1
ATOM 687 C C . ASN A 1 84 ? 5.460 1.376 -15.842 1.00 85.94 84 ASN A C 1
ATOM 689 O O . ASN A 1 84 ? 6.122 1.496 -16.883 1.00 85.94 84 ASN A O 1
ATOM 693 N N . ILE A 1 85 ? 5.548 0.275 -15.088 1.00 83.69 85 ILE A N 1
ATOM 694 C CA . ILE A 1 85 ? 6.379 -0.884 -15.440 1.00 83.69 85 ILE A CA 1
ATOM 695 C C . ILE A 1 85 ? 5.817 -1.611 -16.661 1.00 83.69 85 ILE A C 1
ATOM 697 O O . ILE A 1 85 ? 6.591 -1.927 -17.569 1.00 83.69 85 ILE A O 1
ATOM 701 N N . GLU A 1 86 ? 4.507 -1.851 -16.716 1.00 83.62 86 GLU A N 1
ATOM 702 C CA . GLU A 1 86 ? 3.849 -2.460 -17.876 1.00 83.62 86 GLU A CA 1
ATOM 703 C C . GLU A 1 86 ? 4.091 -1.639 -19.151 1.00 83.62 86 GLU A C 1
ATOM 705 O O . GLU A 1 86 ? 4.541 -2.186 -20.162 1.00 83.62 86 GLU A O 1
ATOM 710 N N . GLU A 1 87 ? 3.898 -0.318 -19.093 1.00 82.56 87 GLU A N 1
ATOM 711 C CA . GLU A 1 87 ? 4.093 0.584 -20.234 1.00 82.56 87 GLU A CA 1
ATOM 712 C C . GLU A 1 87 ? 5.551 0.634 -20.708 1.00 82.56 87 GLU A C 1
ATOM 714 O O . GLU A 1 87 ? 5.831 0.598 -21.911 1.00 82.56 87 GLU A O 1
ATOM 719 N N . THR A 1 88 ? 6.504 0.706 -19.775 1.00 75.62 88 THR A N 1
ATOM 720 C CA . THR A 1 88 ? 7.916 0.922 -20.117 1.00 75.62 88 THR A CA 1
ATOM 721 C C . THR A 1 88 ? 8.653 -0.376 -20.448 1.00 75.62 88 THR A C 1
ATOM 723 O O . THR A 1 88 ? 9.609 -0.361 -21.232 1.00 75.62 88 THR A O 1
ATOM 726 N N . LYS A 1 89 ? 8.234 -1.510 -19.873 1.00 71.56 89 LYS A N 1
ATOM 727 C CA . LYS A 1 89 ? 8.947 -2.791 -19.986 1.00 71.56 89 LYS A CA 1
ATOM 728 C C . LYS A 1 89 ? 8.213 -3.863 -20.781 1.00 71.56 89 LYS A C 1
ATOM 730 O O . LYS A 1 89 ? 8.786 -4.942 -20.907 1.00 71.56 89 LYS A O 1
ATOM 735 N N . SER A 1 90 ? 7.057 -3.555 -21.383 1.00 65.31 90 SER A N 1
ATOM 736 C CA . SER A 1 90 ? 6.239 -4.426 -22.264 1.00 65.31 90 SER A CA 1
ATOM 737 C C . SER A 1 90 ? 7.025 -5.357 -23.207 1.00 65.31 90 SER A C 1
ATOM 739 O O . SER A 1 90 ? 6.580 -6.463 -23.504 1.00 65.31 90 SER A O 1
ATOM 741 N N . HIS A 1 91 ? 8.213 -4.944 -23.656 1.00 61.25 91 HIS A N 1
ATOM 742 C CA . HIS A 1 91 ? 9.058 -5.680 -24.602 1.00 61.25 91 HIS A CA 1
ATOM 743 C C . HIS A 1 91 ? 10.155 -6.580 -23.985 1.00 61.25 91 HIS A C 1
ATOM 745 O O . HIS A 1 91 ? 10.909 -7.192 -24.742 1.00 61.25 91 HIS A O 1
ATOM 751 N N . TYR A 1 92 ? 10.295 -6.658 -22.655 1.00 62.19 92 TYR A N 1
ATOM 752 C CA . TYR A 1 92 ? 11.335 -7.443 -21.961 1.00 62.19 92 TYR A CA 1
ATOM 753 C C . TYR A 1 92 ? 10.738 -8.473 -20.987 1.00 62.19 92 TYR A C 1
ATOM 755 O O . TYR A 1 92 ? 9.525 -8.597 -20.873 1.00 62.19 92 TYR A O 1
ATOM 763 N N . LEU A 1 93 ? 11.590 -9.249 -20.296 1.00 58.75 93 LEU A N 1
ATOM 764 C CA . LEU A 1 93 ? 11.217 -10.249 -19.280 1.00 58.75 93 LEU A CA 1
ATOM 765 C C . LEU A 1 93 ? 10.539 -9.606 -18.044 1.00 58.75 93 LEU A C 1
ATOM 767 O O . LEU A 1 93 ? 11.096 -9.538 -16.955 1.00 58.75 93 LEU A O 1
ATOM 771 N N . ILE A 1 94 ? 9.296 -9.173 -18.234 1.00 65.19 94 ILE A N 1
ATOM 772 C CA . ILE A 1 94 ? 8.301 -8.733 -17.252 1.00 65.19 94 ILE A CA 1
ATOM 773 C C . I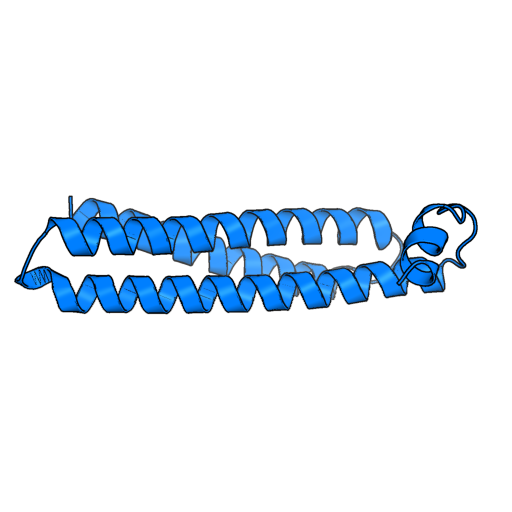LE A 1 94 ? 7.842 -9.824 -16.259 1.00 65.19 94 ILE A C 1
ATOM 775 O O . ILE A 1 94 ? 7.508 -9.458 -15.130 1.00 65.19 94 ILE A O 1
ATOM 779 N N . PRO A 1 95 ? 7.815 -11.141 -16.588 1.00 73.19 95 PRO A N 1
ATOM 780 C CA . PRO A 1 95 ? 7.065 -12.101 -15.778 1.00 73.19 95 PRO A CA 1
ATOM 781 C C . PRO A 1 95 ? 7.473 -12.186 -14.308 1.00 73.19 95 PRO A C 1
ATOM 783 O O . PRO A 1 95 ? 6.607 -12.380 -13.467 1.00 73.19 95 PRO A O 1
ATOM 786 N N . GLN A 1 96 ? 8.763 -12.058 -13.976 1.00 78.31 96 GLN A N 1
ATOM 787 C CA . GLN A 1 96 ? 9.191 -12.119 -12.574 1.00 78.31 96 GLN A CA 1
ATOM 788 C C . GLN A 1 96 ? 8.797 -10.852 -11.813 1.00 78.31 96 GLN A C 1
ATOM 790 O O . GLN A 1 96 ? 8.168 -10.954 -10.768 1.00 78.31 96 GLN A O 1
ATOM 795 N N . ALA A 1 97 ? 9.097 -9.672 -12.363 1.00 78.25 97 ALA A N 1
ATOM 796 C CA . ALA A 1 97 ? 8.775 -8.405 -11.712 1.00 78.25 97 ALA A CA 1
ATOM 797 C C . ALA A 1 97 ? 7.264 -8.254 -11.486 1.00 78.25 97 ALA A C 1
ATOM 799 O O . ALA A 1 97 ? 6.847 -7.887 -10.395 1.00 78.25 97 ALA A O 1
ATOM 800 N N . MET A 1 98 ? 6.433 -8.613 -12.469 1.00 82.69 98 MET A N 1
ATOM 801 C CA . MET A 1 98 ? 4.978 -8.538 -12.303 1.00 82.69 98 MET A CA 1
ATOM 802 C C . MET A 1 98 ? 4.430 -9.572 -11.331 1.00 82.69 98 MET A C 1
ATOM 804 O O . MET A 1 98 ? 3.450 -9.277 -10.655 1.00 82.69 98 MET A O 1
ATOM 808 N N . ARG A 1 99 ? 5.050 -10.753 -11.211 1.00 86.56 99 ARG A N 1
ATOM 809 C CA . ARG A 1 99 ? 4.690 -11.705 -10.149 1.00 86.56 99 ARG A CA 1
ATOM 810 C C . ARG A 1 99 ? 4.945 -11.112 -8.769 1.00 86.56 99 ARG A C 1
ATOM 812 O O . ARG A 1 99 ? 4.053 -11.165 -7.929 1.00 86.56 99 ARG A O 1
ATOM 819 N N . ASP A 1 100 ? 6.123 -10.530 -8.559 1.00 86.44 100 ASP A N 1
ATOM 820 C CA . ASP A 1 100 ? 6.500 -9.951 -7.266 1.00 86.44 100 ASP A CA 1
ATOM 821 C C . ASP A 1 100 ? 5.586 -8.767 -6.903 1.00 86.44 100 ASP A C 1
ATOM 823 O O . ASP A 1 100 ? 5.107 -8.668 -5.774 1.00 86.44 100 ASP A O 1
ATOM 827 N N . LEU A 1 101 ? 5.266 -7.914 -7.882 1.00 89.31 101 LEU A N 1
ATOM 828 C CA . LEU A 1 101 ? 4.312 -6.814 -7.713 1.00 89.31 101 LEU A CA 1
ATOM 829 C C . LEU A 1 101 ? 2.898 -7.326 -7.423 1.00 89.31 101 LEU A C 1
ATOM 831 O O . LEU A 1 101 ? 2.277 -6.910 -6.454 1.00 89.31 101 LEU A O 1
ATOM 835 N N . THR A 1 102 ? 2.414 -8.311 -8.181 1.00 91.19 102 THR A N 1
ATOM 836 C CA . THR A 1 102 ? 1.092 -8.914 -7.938 1.00 91.19 102 THR A CA 1
ATOM 837 C C . THR A 1 102 ? 0.989 -9.480 -6.523 1.00 91.19 102 THR A C 1
ATOM 839 O O . THR A 1 102 ? -0.022 -9.279 -5.855 1.00 91.19 102 THR A O 1
ATOM 842 N N . PHE A 1 103 ? 2.045 -10.133 -6.032 1.00 92.44 103 PHE A N 1
ATOM 843 C CA . PHE A 1 103 ? 2.085 -10.648 -4.666 1.00 92.44 103 PHE A CA 1
ATOM 844 C C . PHE A 1 103 ? 1.990 -9.528 -3.618 1.00 92.44 103 PHE A C 1
ATOM 846 O O . PHE A 1 103 ? 1.208 -9.635 -2.672 1.00 92.44 103 PHE A O 1
ATOM 853 N N . MET A 1 104 ? 2.739 -8.436 -3.796 1.00 92.75 104 MET A N 1
ATOM 854 C CA . MET A 1 104 ? 2.663 -7.273 -2.904 1.00 92.75 104 MET A CA 1
ATOM 855 C C . MET A 1 104 ? 1.283 -6.611 -2.943 1.00 92.75 104 MET A C 1
ATOM 857 O O . MET A 1 104 ? 0.727 -6.292 -1.891 1.00 92.75 104 MET A O 1
ATOM 861 N N . ARG A 1 105 ? 0.679 -6.487 -4.129 1.00 95.50 105 ARG A N 1
ATOM 862 C CA . ARG A 1 105 ? -0.693 -5.998 -4.283 1.00 95.50 105 ARG A CA 1
ATOM 863 C C . ARG A 1 105 ? -1.691 -6.865 -3.519 1.00 95.50 105 ARG A C 1
ATOM 865 O O . ARG A 1 105 ? -2.515 -6.337 -2.778 1.00 95.50 105 ARG A O 1
ATOM 872 N N . GLU A 1 106 ? -1.621 -8.188 -3.667 1.00 96.31 106 GLU A N 1
ATOM 873 C CA . GLU A 1 106 ? -2.489 -9.111 -2.925 1.00 96.31 106 GLU A CA 1
ATOM 874 C C . GLU A 1 106 ? -2.322 -8.971 -1.410 1.00 96.31 106 GLU A C 1
ATOM 876 O O . GLU A 1 106 ? -3.312 -9.000 -0.679 1.00 96.31 106 GLU A O 1
ATOM 881 N N . PHE A 1 107 ? -1.085 -8.812 -0.936 1.00 95.31 107 PHE A N 1
ATOM 882 C CA . PHE A 1 107 ? -0.807 -8.563 0.474 1.00 95.31 107 PHE A CA 1
ATOM 883 C C . PHE A 1 107 ? -1.500 -7.283 0.967 1.00 95.31 107 PHE A C 1
ATOM 885 O O . PHE A 1 107 ? -2.220 -7.335 1.965 1.00 95.31 107 PHE A O 1
ATOM 892 N N . LEU A 1 108 ? -1.336 -6.164 0.254 1.00 96.69 108 LEU A N 1
ATOM 893 C CA . LEU A 1 108 ? -1.931 -4.877 0.625 1.00 96.69 108 LEU A CA 1
ATOM 894 C C . LEU A 1 108 ? -3.466 -4.933 0.629 1.00 96.69 108 LEU A C 1
ATOM 896 O O . LEU A 1 108 ? -4.093 -4.455 1.574 1.00 96.69 108 LEU A O 1
ATOM 900 N N . VAL A 1 109 ? -4.076 -5.575 -0.374 1.00 97.75 109 VAL A N 1
ATOM 901 C CA . VAL A 1 109 ? -5.536 -5.768 -0.440 1.00 97.75 109 VAL A CA 1
ATOM 902 C C . VAL A 1 109 ? -6.036 -6.578 0.756 1.00 97.75 109 VAL A C 1
ATOM 904 O O . VAL A 1 109 ? -6.962 -6.152 1.443 1.00 97.75 109 VAL A O 1
ATOM 907 N N . ARG A 1 110 ? -5.399 -7.716 1.065 1.00 97.06 110 ARG A N 1
ATOM 908 C CA . ARG A 1 110 ? -5.803 -8.550 2.210 1.00 97.06 110 ARG A CA 1
ATOM 909 C C . ARG A 1 110 ? -5.656 -7.809 3.536 1.00 97.06 110 ARG A C 1
ATOM 911 O O . ARG A 1 110 ? -6.513 -7.949 4.405 1.00 97.06 110 ARG A O 1
ATOM 918 N N . LEU A 1 111 ? -4.587 -7.030 3.698 1.00 95.62 111 LEU A N 1
ATOM 919 C CA . LEU A 1 111 ? -4.381 -6.216 4.894 1.00 95.62 111 LEU A CA 1
ATOM 920 C C . LEU A 1 111 ? -5.470 -5.142 5.030 1.00 95.62 111 LEU A C 1
ATOM 922 O O . LEU A 1 111 ? -6.011 -4.949 6.118 1.00 95.62 111 LEU A O 1
ATOM 926 N N . LEU A 1 112 ? -5.835 -4.479 3.931 1.00 97.19 112 LEU A N 1
ATOM 927 C CA . LEU A 1 112 ? -6.915 -3.496 3.913 1.00 97.19 112 LEU A CA 1
ATOM 928 C C . LEU A 1 112 ? -8.259 -4.113 4.313 1.00 97.19 112 LEU A C 1
ATOM 930 O O . LEU A 1 112 ? -8.977 -3.537 5.133 1.00 97.19 112 LEU A O 1
ATOM 934 N N . ASP A 1 113 ? -8.585 -5.282 3.763 1.00 97.06 113 ASP A N 1
ATOM 935 C CA . ASP A 1 113 ? -9.816 -6.003 4.086 1.00 97.06 113 ASP A CA 1
ATOM 936 C C . ASP A 1 113 ? -9.866 -6.373 5.572 1.00 97.06 113 ASP A C 1
ATOM 938 O O . ASP A 1 113 ? -10.855 -6.082 6.244 1.00 97.06 113 ASP A O 1
ATOM 942 N N . GLN A 1 114 ? -8.765 -6.892 6.126 1.00 94.81 114 GLN A N 1
ATOM 943 C CA . GLN A 1 114 ? -8.651 -7.198 7.556 1.00 94.81 114 GLN A CA 1
ATOM 944 C C . GLN A 1 114 ? -8.855 -5.961 8.441 1.00 94.81 114 GLN A C 1
ATOM 946 O O . GLN A 1 114 ? -9.566 -6.025 9.446 1.00 94.81 114 GLN A O 1
ATOM 951 N N . LEU A 1 115 ? -8.268 -4.817 8.074 1.00 95.00 115 LEU A N 1
ATOM 952 C CA . LEU A 1 115 ? -8.453 -3.563 8.809 1.00 95.00 115 LEU A CA 1
ATOM 953 C C . LEU A 1 115 ? -9.903 -3.064 8.729 1.00 95.00 115 LEU A C 1
ATOM 955 O O . LEU A 1 115 ? -10.455 -2.600 9.732 1.00 95.00 115 LEU A O 1
ATOM 959 N N . LYS A 1 116 ? -10.538 -3.174 7.556 1.00 95.31 116 LYS A N 1
ATOM 960 C CA . LYS A 1 116 ? -11.944 -2.801 7.346 1.00 95.31 116 LYS A CA 1
ATOM 961 C C . LYS A 1 116 ? -12.888 -3.704 8.133 1.00 95.31 116 LYS A C 1
ATOM 963 O O . LYS A 1 116 ? -13.822 -3.187 8.743 1.00 95.31 116 LYS A O 1
ATOM 968 N N . ASP A 1 117 ? -12.640 -5.007 8.161 1.00 94.50 117 ASP A N 1
ATOM 969 C CA . ASP A 1 117 ? -13.417 -5.958 8.955 1.00 94.50 117 ASP A CA 1
ATOM 970 C C . ASP A 1 117 ? -13.261 -5.670 10.450 1.00 94.50 117 ASP A C 1
ATOM 972 O O . ASP A 1 117 ? -14.262 -5.500 11.148 1.00 94.50 117 ASP A O 1
ATOM 976 N N . ARG A 1 118 ? -12.029 -5.453 10.929 1.00 90.31 118 ARG A N 1
ATOM 977 C CA . ARG A 1 118 ? -11.797 -5.092 12.332 1.00 90.31 118 ARG A CA 1
ATOM 978 C C . ARG A 1 118 ? -12.479 -3.784 12.720 1.00 90.31 118 ARG A C 1
ATOM 980 O O . ARG A 1 118 ? -13.013 -3.668 13.819 1.00 90.31 118 ARG A O 1
ATOM 987 N N . LYS A 1 119 ? -12.502 -2.794 11.828 1.00 90.38 119 LYS A N 1
ATOM 988 C CA . LYS A 1 119 ? -13.251 -1.552 12.052 1.00 90.38 119 LYS A CA 1
ATOM 989 C C . LYS A 1 119 ? -14.749 -1.816 12.227 1.00 90.38 119 LYS A C 1
ATOM 991 O O . LYS A 1 119 ? -15.342 -1.214 13.115 1.00 90.38 119 LYS A O 1
ATOM 996 N N . ARG A 1 120 ? -15.350 -2.716 11.438 1.00 90.56 120 ARG A N 1
ATOM 997 C CA . ARG A 1 120 ? -16.773 -3.084 11.576 1.00 90.56 120 ARG A CA 1
ATOM 998 C C . ARG A 1 120 ? -17.079 -3.782 12.901 1.00 90.56 120 ARG A C 1
ATOM 1000 O O . ARG A 1 120 ? -18.173 -3.602 13.406 1.00 90.56 120 ARG A O 1
ATOM 1007 N N . GLU A 1 121 ? -16.137 -4.544 13.456 1.00 86.69 121 GLU A N 1
ATOM 1008 C CA . GLU A 1 121 ? -16.289 -5.181 14.777 1.00 86.69 121 GLU A CA 1
ATOM 1009 C C . GLU A 1 121 ? -16.226 -4.183 15.943 1.00 86.69 121 GLU A C 1
ATOM 1011 O O . GLU A 1 121 ? -16.736 -4.459 17.028 1.00 86.69 121 GLU A O 1
ATOM 1016 N N . VAL A 1 122 ? -15.539 -3.053 15.747 1.00 81.06 122 VAL A N 1
ATOM 1017 C CA . VAL A 1 122 ? -15.377 -2.002 16.765 1.00 81.06 122 VAL A CA 1
ATOM 1018 C C . VAL A 1 122 ? -16.520 -0.976 16.720 1.00 81.06 122 VAL A C 1
ATOM 1020 O O . VAL A 1 122 ? -16.814 -0.376 17.758 1.00 81.06 122 VAL A O 1
ATOM 1023 N N . CYS A 1 123 ? -17.144 -0.775 15.551 1.00 69.62 123 CYS A N 1
ATOM 1024 C CA . CYS A 1 123 ? -18.381 0.000 15.373 1.00 69.62 123 CYS A CA 1
ATOM 1025 C C . CYS A 1 123 ? -19.565 -0.629 16.119 1.00 69.62 123 CYS A C 1
ATOM 1027 O O . CYS A 1 123 ? -20.292 0.144 16.782 1.00 69.62 123 CYS A O 1
#

Radius of gyration: 19.15 Å; chains: 1; bounding box: 39×38×54 Å

Foldseek 3Di:
DVVVVVVVPPDPPPDDLVVLVVVLVVLVVVLVVLLVVLQVQLVVLCVQLVVCLVPDLVSSLVSLVSSLVSLVVNLVSLVVSLVSCCVSVVPHPCPVVVVVSVVVNVVSVVSNVVSVVVSVVSD

Sequence (123 aa):
METFLSIKKVRINTFPKDTRTYIVECERYSATLKEYLLTFEALEKYGNAQEKQEIDKEKPLKSLNLAIFAIEEALDIHESMMLNIEETKSHYLIPQAMRDLTFMREFLVRLLDQLKDRKREVC

Secondary structure (DSSP, 8-state):
-HHHHHGGGS-GGGS-HHHHHHHHHHHHHHHHHHHHHHHHHHHHHHHHHHHTTTT-THHHHHHHHHHHHHHHHHHHHHHHHHHHHHHHHTTS--HHHHHHHHHHHHHHHHHHHHHHHHHHHH-

pLDDT: mean 81.75, std 17.08, range [33.62, 98.12]